Protein AF-T1JAV1-F1 (afdb_monomer_lite)

Foldseek 3Di:
DDDDDDDDDDPPDDPPPDPPDPCPDCPHLCNQLVVDVVSVCSNVPPDDDDDDDDVVPDDDDPVDDDDDDDPPDPPPPVVVVVVPD

Radius of gyration: 25.35 Å; chains: 1; bounding box: 52×40×66 Å

pLDDT: mean 74.87, std 20.49, range [35.41, 97.12]

Organism: Strigamia maritima (NCBI:txid126957)

Sequence (85 aa):
MTFTLTDDDESVETESRLPHRPERGASGPSFWGLINPEWSLCNKGRRQSPINIDPNKLLFDPHLRFMHIDKHRLILLCAWSITLF

Secondary structure (DSSP, 8-state):
--------------S--S----TTSTTSGGGHHHH-GGGTHHHH-SS-S-----GGGPPP-TT-PPPP-------STHHHHHS--

Structure (mmCIF, N/CA/C/O backbone):
data_AF-T1JAV1-F1
#
_entry.id   AF-T1JAV1-F1
#
loop_
_atom_site.group_PDB
_atom_site.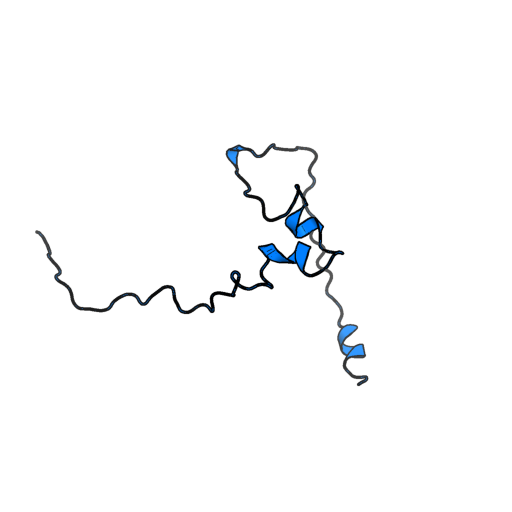id
_atom_site.type_symbol
_atom_site.label_atom_id
_atom_site.label_alt_id
_atom_site.label_comp_id
_atom_site.label_asym_id
_atom_site.label_entity_id
_atom_site.label_seq_id
_atom_site.pdbx_PDB_ins_code
_atom_site.Cartn_x
_atom_site.Cartn_y
_atom_site.Cartn_z
_atom_site.occupancy
_atom_site.B_iso_or_equiv
_atom_site.auth_seq_id
_atom_site.auth_comp_id
_atom_site.auth_asym_id
_atom_site.auth_atom_id
_atom_site.pdbx_PDB_model_num
ATOM 1 N N . MET A 1 1 ? 23.108 -22.833 43.189 1.00 35.41 1 MET A N 1
ATOM 2 C CA . MET A 1 1 ? 22.755 -23.903 42.235 1.00 35.41 1 MET A CA 1
ATOM 3 C C . MET A 1 1 ? 22.793 -23.287 40.860 1.00 35.41 1 MET A C 1
ATOM 5 O O . MET A 1 1 ? 21.898 -22.530 40.517 1.00 35.41 1 MET A O 1
ATOM 9 N N . THR A 1 2 ? 23.876 -23.531 40.138 1.00 36.19 2 THR A N 1
ATOM 10 C CA . THR A 1 2 ? 24.049 -23.080 38.760 1.00 36.19 2 THR A CA 1
ATOM 11 C C . THR A 1 2 ? 24.089 -24.349 37.932 1.00 36.19 2 THR A C 1
ATOM 13 O O . THR A 1 2 ? 24.956 -25.186 38.165 1.00 36.19 2 THR A O 1
ATOM 16 N N . PHE A 1 3 ? 23.118 -24.531 37.045 1.00 44.03 3 PHE A N 1
ATOM 17 C CA . PHE A 1 3 ? 23.147 -25.608 36.064 1.00 44.03 3 PHE A CA 1
ATOM 18 C C . PHE A 1 3 ? 23.737 -25.033 34.781 1.00 44.03 3 PHE A C 1
ATOM 20 O O . PHE A 1 3 ? 23.131 -24.175 34.146 1.00 44.03 3 PHE A O 1
ATOM 27 N N . THR A 1 4 ? 24.944 -25.467 34.437 1.00 44.12 4 THR A N 1
ATOM 28 C CA . THR A 1 4 ? 25.530 -25.265 33.112 1.00 44.12 4 THR A CA 1
ATOM 29 C C . THR A 1 4 ? 25.171 -26.476 32.262 1.00 44.12 4 THR A C 1
ATOM 31 O O . THR A 1 4 ? 25.616 -27.582 32.564 1.00 44.12 4 THR A O 1
ATOM 34 N N . LEU A 1 5 ? 24.364 -26.270 31.225 1.00 55.12 5 LEU A N 1
ATOM 35 C CA . LEU A 1 5 ? 24.196 -27.229 30.138 1.00 55.12 5 LEU A CA 1
ATOM 36 C C . LEU A 1 5 ? 25.102 -26.756 29.003 1.00 55.12 5 LEU A C 1
ATOM 38 O O . LEU A 1 5 ? 24.841 -25.718 28.402 1.00 55.12 5 LEU A O 1
ATOM 42 N N . THR A 1 6 ? 26.211 -27.461 28.802 1.00 45.12 6 THR A N 1
ATOM 43 C CA . THR A 1 6 ? 26.985 -27.399 27.562 1.00 45.12 6 THR A CA 1
ATOM 44 C C . THR A 1 6 ? 26.337 -28.305 26.526 1.00 45.12 6 THR A C 1
ATOM 46 O O . THR A 1 6 ? 25.806 -29.359 26.872 1.00 45.12 6 THR A O 1
ATOM 49 N N . ASP A 1 7 ? 26.401 -27.814 25.297 1.00 52.22 7 ASP A N 1
ATOM 50 C CA . ASP A 1 7 ? 25.846 -28.276 24.034 1.00 52.22 7 ASP A CA 1
ATOM 51 C C . ASP A 1 7 ? 25.873 -29.787 23.771 1.00 52.22 7 ASP A C 1
ATOM 53 O O . ASP A 1 7 ? 26.913 -30.425 23.899 1.00 52.22 7 ASP A O 1
ATOM 57 N N . ASP A 1 8 ? 24.753 -30.285 23.247 1.00 48.66 8 ASP A N 1
ATOM 58 C CA . ASP A 1 8 ? 24.724 -31.274 22.170 1.00 48.66 8 ASP A CA 1
ATOM 59 C C . ASP A 1 8 ? 23.668 -30.795 21.156 1.00 48.66 8 ASP A C 1
ATOM 61 O O . ASP A 1 8 ? 22.463 -30.859 21.394 1.00 48.66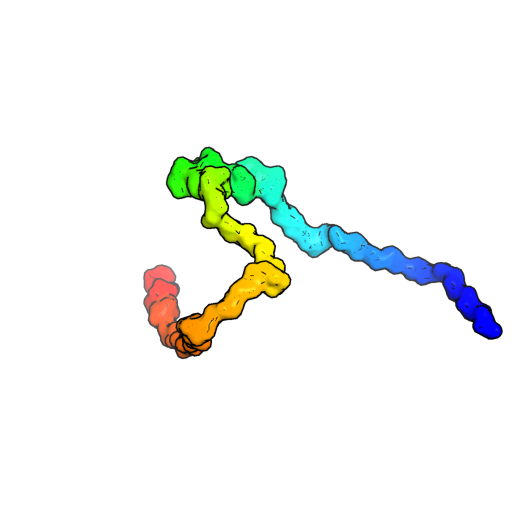 8 ASP A O 1
ATOM 65 N N . ASP A 1 9 ? 24.178 -30.169 20.095 1.00 47.91 9 ASP A N 1
ATOM 66 C CA . ASP A 1 9 ? 23.832 -30.424 18.694 1.00 47.91 9 ASP A CA 1
ATOM 67 C C . ASP A 1 9 ? 22.340 -30.592 18.331 1.00 47.91 9 ASP A C 1
ATOM 69 O O . ASP A 1 9 ? 21.732 -31.638 18.523 1.00 47.91 9 ASP A O 1
ATOM 73 N N . GLU A 1 10 ? 21.748 -29.558 17.731 1.00 45.81 10 GLU A N 1
ATOM 74 C CA . GLU A 1 10 ? 21.532 -29.559 16.278 1.00 45.81 10 GLU A CA 1
ATOM 75 C C . GLU A 1 10 ? 20.968 -28.189 15.879 1.00 45.81 10 GLU A C 1
ATOM 77 O O . GLU A 1 10 ? 19.941 -27.711 16.369 1.00 45.81 10 GLU A O 1
ATOM 82 N N . SER A 1 11 ? 21.711 -27.514 15.011 1.00 40.75 11 SER A N 1
ATOM 83 C CA . SER A 1 11 ? 21.338 -26.276 14.342 1.00 40.75 11 SER A CA 1
ATOM 84 C C . SER A 1 11 ? 19.883 -26.303 13.876 1.00 40.75 11 SER A C 1
ATOM 86 O O . SER A 1 11 ? 19.538 -27.084 12.992 1.00 40.75 11 SER A O 1
ATOM 88 N N . VAL A 1 12 ? 19.041 -25.409 14.412 1.00 48.88 12 VAL A N 1
ATOM 89 C CA . VAL A 1 12 ? 17.723 -25.144 13.824 1.00 48.88 12 VAL A CA 1
ATOM 90 C C . VAL A 1 12 ? 17.958 -24.638 12.408 1.00 48.88 12 VAL A C 1
ATOM 92 O O . VAL A 1 12 ? 18.403 -23.513 12.172 1.00 48.88 12 VAL A O 1
ATOM 95 N N . GLU A 1 13 ? 17.727 -25.562 11.487 1.00 48.16 13 GLU A N 1
ATOM 96 C CA . GLU A 1 13 ? 17.921 -25.442 10.063 1.00 48.16 13 GLU A CA 1
ATOM 97 C C . GLU A 1 13 ? 17.260 -24.173 9.532 1.00 48.16 13 GLU A C 1
ATOM 99 O O . GLU A 1 13 ? 16.048 -23.988 9.588 1.00 48.16 13 GLU A O 1
ATOM 104 N N . THR A 1 14 ? 18.126 -23.313 9.009 1.00 42.12 14 THR A N 1
ATOM 105 C CA . THR A 1 14 ? 17.912 -22.366 7.921 1.00 42.12 14 THR A CA 1
ATOM 106 C C . THR A 1 14 ? 16.458 -22.100 7.507 1.00 42.12 14 THR A C 1
ATOM 108 O O . THR A 1 14 ? 15.783 -22.920 6.884 1.00 42.12 14 THR A O 1
ATOM 111 N N . GLU A 1 15 ? 16.050 -20.850 7.707 1.00 52.78 15 GLU A N 1
ATOM 112 C CA . GLU A 1 15 ? 15.048 -20.127 6.919 1.00 52.78 15 GLU A CA 1
ATOM 113 C C . GLU A 1 15 ? 15.435 -20.159 5.418 1.00 52.78 15 GLU A C 1
ATOM 115 O O . GLU A 1 15 ? 15.916 -19.179 4.854 1.00 52.78 15 GLU A O 1
ATOM 120 N N . SER A 1 16 ? 15.352 -21.322 4.768 1.00 51.12 16 SER A N 1
ATOM 121 C CA . SER A 1 16 ? 15.799 -21.515 3.380 1.00 51.12 16 SER A CA 1
ATOM 122 C C . SER A 1 16 ? 14.907 -22.446 2.552 1.00 51.12 16 SER A C 1
ATOM 124 O O . SER A 1 16 ? 15.186 -22.684 1.377 1.00 51.12 16 SER A O 1
ATOM 126 N N . ARG A 1 17 ? 13.792 -22.944 3.110 1.00 64.81 17 ARG A N 1
ATOM 127 C CA . ARG A 1 17 ? 12.894 -23.901 2.430 1.00 64.81 17 ARG A CA 1
ATOM 128 C C . ARG A 1 17 ? 11.476 -23.408 2.142 1.00 64.81 17 ARG A C 1
ATOM 130 O O . ARG A 1 17 ? 10.556 -24.208 1.999 1.00 64.81 17 ARG A O 1
ATOM 137 N N . LEU A 1 18 ? 11.309 -22.107 1.926 1.00 64.62 18 LEU A N 1
ATOM 138 C CA . LEU A 1 18 ? 10.273 -21.631 1.006 1.00 64.62 18 LEU A CA 1
ATOM 139 C C . LEU A 1 18 ? 10.960 -21.249 -0.306 1.00 64.62 18 LEU A C 1
ATOM 141 O O . LEU A 1 18 ? 12.035 -20.650 -0.257 1.00 64.62 18 LEU A O 1
ATOM 145 N N . PRO A 1 19 ? 10.394 -21.574 -1.484 1.00 56.31 19 PRO A N 1
ATOM 146 C CA . PRO A 1 19 ? 10.945 -21.074 -2.729 1.00 56.31 19 PRO A CA 1
ATOM 147 C C . PRO A 1 19 ? 10.841 -19.552 -2.665 1.00 56.31 19 PRO A C 1
ATOM 149 O O . PRO A 1 19 ? 9.751 -18.993 -2.794 1.00 56.31 19 PRO A O 1
ATOM 152 N N . HIS A 1 20 ? 11.963 -18.874 -2.416 1.00 56.44 20 HIS A N 1
ATOM 153 C CA . HIS A 1 20 ? 12.053 -17.433 -2.573 1.00 56.44 20 HIS A CA 1
ATOM 154 C C . HIS A 1 20 ? 11.666 -17.140 -4.021 1.00 56.44 20 HIS A C 1
ATOM 156 O O . HIS A 1 20 ? 12.451 -17.372 -4.944 1.00 56.44 20 HIS A O 1
ATOM 162 N N . ARG A 1 21 ? 10.417 -16.697 -4.231 1.00 56.34 21 ARG A N 1
ATOM 163 C CA . ARG A 1 21 ? 9.956 -16.199 -5.528 1.00 56.34 21 ARG A CA 1
ATOM 164 C C . ARG A 1 21 ? 11.023 -15.238 -6.047 1.00 56.34 21 ARG A C 1
ATOM 166 O O . ARG A 1 21 ? 11.527 -14.430 -5.263 1.00 56.34 21 ARG A O 1
ATOM 173 N N . PRO A 1 22 ? 11.366 -15.275 -7.342 1.00 51.50 22 PRO A N 1
ATOM 174 C CA . PRO A 1 22 ? 12.337 -14.356 -7.886 1.00 51.50 22 PRO A CA 1
ATOM 175 C C . PRO A 1 22 ? 11.651 -12.993 -8.021 1.00 51.50 22 PRO A C 1
ATOM 177 O O . PRO A 1 22 ? 11.273 -12.574 -9.108 1.00 51.50 22 PRO A O 1
ATOM 180 N N . GLU A 1 23 ? 11.526 -12.256 -6.918 1.00 57.69 23 GLU A N 1
ATOM 181 C CA . GLU A 1 23 ? 11.290 -10.807 -6.962 1.00 57.69 23 GLU A CA 1
ATOM 182 C C . GLU A 1 23 ? 12.464 -10.079 -7.650 1.00 57.69 23 GLU A C 1
ATOM 184 O O . GLU A 1 23 ? 12.380 -8.896 -7.960 1.00 57.69 23 GLU A O 1
ATOM 189 N N . ARG A 1 24 ? 13.554 -10.805 -7.939 1.00 58.97 24 ARG A N 1
ATOM 190 C CA . ARG A 1 24 ? 14.807 -10.334 -8.536 1.00 58.97 24 ARG A CA 1
ATOM 191 C C . ARG A 1 24 ? 14.991 -10.721 -10.011 1.00 58.97 24 ARG A C 1
ATOM 193 O O . ARG A 1 24 ? 16.117 -10.924 -10.452 1.00 58.97 24 ARG A O 1
ATOM 200 N N . GLY A 1 25 ? 13.908 -10.864 -10.771 1.00 68.19 25 GLY A N 1
ATOM 201 C CA . GLY A 1 25 ? 13.959 -11.060 -12.227 1.00 68.19 25 GLY A CA 1
ATOM 202 C C . GLY A 1 25 ? 13.532 -9.810 -12.998 1.00 68.19 25 GLY A C 1
ATOM 203 O O . GLY A 1 25 ? 12.843 -8.953 -12.451 1.00 68.19 25 GLY A O 1
ATOM 204 N N . ALA A 1 26 ? 13.849 -9.742 -14.296 1.00 71.81 26 ALA A N 1
ATOM 205 C CA . ALA A 1 26 ? 13.334 -8.700 -15.200 1.00 71.81 26 ALA A CA 1
ATOM 206 C C . ALA A 1 26 ? 11.791 -8.671 -15.286 1.00 71.81 26 ALA A C 1
ATOM 208 O O . ALA A 1 26 ? 11.220 -7.698 -15.760 1.00 71.81 26 ALA A O 1
ATOM 209 N N . SER A 1 27 ? 11.124 -9.721 -14.795 1.00 83.12 27 SER A N 1
ATOM 210 C CA . SER A 1 27 ? 9.664 -9.829 -14.676 1.00 83.12 27 SER A CA 1
ATOM 211 C C . SER A 1 27 ? 9.126 -9.506 -13.273 1.00 83.12 27 SER A C 1
ATOM 213 O O . SER A 1 27 ? 7.941 -9.709 -13.001 1.00 83.12 27 SER A O 1
ATOM 215 N N . GLY A 1 28 ? 9.988 -9.056 -12.356 1.00 85.56 28 GLY A N 1
ATOM 216 C CA . GLY A 1 28 ? 9.614 -8.725 -10.982 1.00 85.56 28 GLY A CA 1
ATOM 217 C C . GLY A 1 28 ? 8.728 -7.473 -10.890 1.00 85.56 28 GLY A C 1
ATOM 218 O O . GLY A 1 28 ? 8.683 -6.687 -11.840 1.00 85.56 28 GLY A O 1
ATOM 219 N N . PRO A 1 29 ? 8.055 -7.245 -9.745 1.00 88.88 29 PRO A N 1
ATOM 220 C CA . PRO A 1 29 ? 7.128 -6.123 -9.554 1.00 88.88 29 PRO A CA 1
ATOM 221 C C . PRO A 1 29 ? 7.702 -4.753 -9.920 1.00 88.88 29 PRO A C 1
ATOM 223 O O . PRO A 1 29 ? 7.012 -3.926 -10.515 1.00 88.88 29 PRO A O 1
ATOM 226 N N . SER A 1 30 ? 8.995 -4.548 -9.660 1.00 88.31 30 SER A N 1
ATOM 227 C CA . SER A 1 30 ? 9.725 -3.324 -10.006 1.00 88.31 30 SER A CA 1
ATOM 228 C C . SER A 1 30 ? 9.727 -3.001 -11.507 1.00 88.31 30 SER A C 1
ATOM 230 O O . SER A 1 30 ? 9.911 -1.845 -11.882 1.00 88.31 30 SER A O 1
ATOM 232 N N . PHE A 1 31 ? 9.515 -3.999 -12.373 1.00 91.94 31 PHE A N 1
ATOM 233 C CA . PHE A 1 31 ? 9.574 -3.866 -13.830 1.00 91.94 31 PHE A CA 1
ATOM 234 C C . PHE A 1 31 ? 8.206 -3.913 -14.517 1.00 91.94 31 PHE A C 1
ATOM 236 O O . PHE A 1 31 ? 8.137 -3.657 -15.717 1.00 91.94 31 PHE A O 1
ATOM 243 N N . TRP A 1 32 ? 7.103 -4.182 -13.810 1.00 93.19 32 TRP A N 1
ATOM 244 C CA . TRP A 1 32 ? 5.785 -4.352 -14.444 1.00 93.19 32 TRP A CA 1
ATOM 245 C C . TRP A 1 32 ? 5.368 -3.169 -15.326 1.00 93.19 32 TRP A C 1
ATOM 247 O O . TRP A 1 32 ? 4.901 -3.378 -16.442 1.00 93.19 32 TRP A O 1
ATOM 257 N N . GLY A 1 33 ? 5.640 -1.934 -14.892 1.00 93.75 33 GLY A N 1
ATOM 258 C CA . GLY A 1 33 ? 5.345 -0.731 -15.682 1.00 93.75 33 GLY A CA 1
ATOM 259 C C . GLY A 1 33 ? 6.288 -0.461 -16.860 1.00 93.75 33 GLY A C 1
ATOM 260 O O . GLY A 1 33 ? 6.104 0.528 -17.566 1.00 93.75 33 GLY A O 1
ATOM 261 N N . LEU A 1 34 ? 7.311 -1.298 -17.053 1.00 91.56 34 LEU A N 1
ATOM 262 C CA . LEU A 1 34 ? 8.239 -1.263 -18.190 1.00 91.56 34 LEU A CA 1
ATOM 263 C C . LEU A 1 34 ? 7.982 -2.405 -19.183 1.00 91.56 34 LEU A C 1
ATOM 265 O O . LEU A 1 34 ? 8.309 -2.264 -20.356 1.00 91.56 34 LEU A O 1
ATOM 269 N N . ILE A 1 35 ? 7.396 -3.518 -18.728 1.00 92.69 35 ILE A N 1
ATOM 270 C CA . ILE A 1 35 ? 7.128 -4.708 -19.555 1.00 92.69 35 ILE A CA 1
ATOM 271 C C . ILE A 1 35 ? 5.920 -4.492 -20.474 1.00 92.69 35 ILE A C 1
ATOM 273 O O . ILE A 1 35 ? 5.915 -4.973 -21.604 1.00 92.69 35 ILE A O 1
ATOM 277 N N . ASN A 1 36 ? 4.900 -3.773 -20.000 1.00 89.75 36 ASN A N 1
ATOM 278 C CA . ASN A 1 36 ? 3.698 -3.470 -20.769 1.00 89.75 36 ASN A CA 1
ATOM 279 C C . ASN A 1 36 ? 3.326 -1.986 -20.596 1.00 89.75 36 ASN A C 1
ATOM 281 O O . ASN A 1 36 ? 3.170 -1.541 -19.454 1.00 89.75 36 ASN A O 1
ATOM 285 N N . PRO A 1 37 ? 3.156 -1.211 -21.686 1.00 91.25 37 PRO A N 1
ATOM 286 C CA . PRO A 1 37 ? 2.778 0.202 -21.601 1.00 91.25 37 PRO A CA 1
ATOM 287 C C . PRO A 1 37 ? 1.459 0.440 -20.844 1.00 91.25 37 PRO A C 1
ATOM 289 O O . PRO A 1 37 ? 1.349 1.430 -20.112 1.00 91.25 37 PRO A O 1
ATOM 292 N N . GLU A 1 38 ? 0.507 -0.494 -20.921 1.00 96.19 38 GLU A N 1
ATOM 293 C CA . GLU A 1 38 ? -0.776 -0.419 -20.205 1.00 96.19 38 GLU A CA 1
ATOM 294 C C . GLU A 1 38 ? -0.615 -0.541 -18.680 1.00 96.19 38 GLU A C 1
ATOM 296 O O . GLU A 1 38 ? -1.500 -0.160 -17.917 1.00 96.19 38 GLU A O 1
ATOM 301 N N . TRP A 1 39 ? 0.529 -1.038 -18.200 1.00 95.62 39 TRP A N 1
ATOM 302 C CA . TRP A 1 39 ? 0.829 -1.196 -16.771 1.00 95.62 39 TRP A CA 1
ATOM 303 C C . TRP A 1 39 ? 1.724 -0.079 -16.228 1.00 95.62 39 TRP A C 1
ATOM 305 O O . TRP A 1 39 ? 2.253 -0.180 -15.121 1.00 95.62 39 TRP A O 1
ATOM 315 N N . SER A 1 40 ? 1.901 1.014 -16.975 1.00 95.69 40 SER A N 1
ATOM 316 C CA . SER A 1 40 ? 2.803 2.119 -16.613 1.00 95.69 40 SER A CA 1
ATOM 317 C C . SER A 1 40 ? 2.542 2.742 -15.231 1.00 95.69 40 SER A C 1
ATOM 319 O O . SER A 1 40 ? 3.443 3.327 -14.632 1.00 95.69 40 SER A O 1
ATOM 321 N N . LEU A 1 41 ? 1.342 2.594 -14.665 1.00 96.50 41 LEU A N 1
ATOM 322 C CA . LEU A 1 41 ? 1.052 3.053 -13.304 1.00 96.50 41 LEU A CA 1
ATOM 323 C C . LEU A 1 41 ? 1.789 2.256 -12.220 1.00 96.50 41 LEU A C 1
ATOM 325 O O . LEU A 1 41 ? 2.023 2.810 -11.148 1.00 96.50 41 LEU A O 1
ATOM 329 N N . CYS A 1 42 ? 2.227 1.024 -12.491 1.00 95.12 42 CYS A N 1
ATOM 330 C CA . CYS A 1 42 ? 2.963 0.219 -11.516 1.00 95.12 42 CYS A CA 1
ATOM 331 C C . CYS A 1 42 ? 4.319 0.836 -11.131 1.00 95.12 42 CYS A C 1
ATOM 333 O O . CYS A 1 42 ? 4.789 0.596 -10.025 1.00 95.12 42 CYS A O 1
ATOM 335 N N . ASN A 1 43 ? 4.941 1.643 -12.005 1.00 91.81 43 ASN A N 1
ATOM 336 C CA . ASN A 1 43 ? 6.198 2.344 -11.694 1.00 91.81 43 ASN A CA 1
ATOM 337 C C . ASN A 1 43 ? 6.063 3.876 -11.610 1.00 91.81 43 ASN A C 1
ATOM 339 O O . ASN A 1 43 ? 6.864 4.513 -10.930 1.00 91.81 43 ASN A O 1
ATOM 343 N N . LYS A 1 44 ? 5.061 4.484 -12.263 1.00 95.12 44 LYS A N 1
ATOM 344 C CA . LYS A 1 44 ? 4.828 5.945 -12.231 1.00 95.12 44 LYS A CA 1
ATOM 345 C C . LYS A 1 44 ? 3.768 6.375 -11.215 1.00 95.12 44 LYS A C 1
ATOM 347 O O . LYS A 1 44 ? 3.677 7.557 -10.880 1.00 95.12 44 LYS A O 1
ATOM 352 N N . GLY A 1 45 ? 2.930 5.452 -10.747 1.00 95.81 45 GLY A N 1
ATOM 353 C CA . GLY A 1 45 ? 1.828 5.741 -9.838 1.00 95.81 45 GLY A CA 1
ATOM 354 C C . GLY A 1 45 ? 2.320 6.173 -8.457 1.00 95.81 45 GLY A C 1
ATOM 355 O O . GLY A 1 45 ? 3.100 5.483 -7.814 1.00 95.81 45 GLY A O 1
ATOM 356 N N . ARG A 1 46 ? 1.811 7.302 -7.951 1.00 96.94 46 ARG A N 1
ATOM 357 C CA . ARG A 1 46 ? 2.139 7.816 -6.602 1.00 96.94 46 ARG A CA 1
ATOM 358 C C . ARG A 1 46 ? 1.239 7.269 -5.490 1.00 96.94 46 ARG A C 1
ATOM 360 O O . ARG A 1 46 ? 1.433 7.586 -4.323 1.00 96.94 46 ARG A O 1
ATOM 367 N N . ARG A 1 47 ? 0.206 6.515 -5.866 1.00 96.75 47 ARG A N 1
ATOM 368 C CA . ARG A 1 47 ? -0.818 5.948 -4.980 1.00 96.75 47 ARG A CA 1
ATOM 369 C C . ARG A 1 47 ? -0.959 4.466 -5.308 1.00 96.75 47 ARG A C 1
ATOM 371 O O . ARG A 1 47 ? -1.895 4.070 -5.994 1.00 96.75 47 ARG A O 1
ATOM 378 N N . GLN A 1 48 ? 0.048 3.686 -4.935 1.00 96.12 48 GLN A N 1
ATOM 379 C CA . GLN A 1 48 ? 0.111 2.245 -5.176 1.00 96.12 48 GLN A CA 1
ATOM 380 C C . GLN A 1 48 ? 0.037 1.496 -3.845 1.00 96.12 48 GLN A C 1
ATOM 382 O O . GLN A 1 48 ? 0.469 2.010 -2.815 1.00 96.12 48 GLN A O 1
ATOM 387 N N . SER A 1 49 ? -0.532 0.296 -3.875 1.00 96.12 49 SER A N 1
ATOM 388 C CA . SER A 1 49 ? -0.497 -0.665 -2.772 1.00 96.12 49 SER A CA 1
ATOM 389 C C . SER A 1 49 ? 0.659 -1.660 -2.964 1.00 96.12 49 SER A C 1
ATOM 391 O O . SER A 1 49 ? 1.022 -1.919 -4.112 1.00 96.12 49 SER A O 1
ATOM 393 N N . PRO A 1 50 ? 1.179 -2.291 -1.894 1.00 94.25 50 PRO A N 1
ATOM 394 C CA . PRO A 1 50 ? 0.795 -2.108 -0.494 1.00 94.25 50 PRO A CA 1
ATOM 395 C C . PRO A 1 50 ? 1.315 -0.786 0.087 1.00 94.25 50 PRO A C 1
ATOM 397 O O . PRO A 1 50 ? 2.334 -0.258 -0.349 1.00 94.25 50 PRO A O 1
ATOM 400 N N . ILE A 1 51 ? 0.611 -0.268 1.094 1.00 95.19 51 ILE A N 1
ATOM 401 C CA . ILE A 1 51 ? 1.104 0.822 1.943 1.00 95.19 51 ILE A CA 1
ATOM 402 C C . ILE A 1 51 ? 1.332 0.296 3.356 1.00 95.19 51 ILE A C 1
ATOM 404 O O . ILE A 1 51 ? 0.663 -0.641 3.790 1.00 95.19 51 ILE A O 1
ATOM 408 N N . ASN A 1 52 ? 2.243 0.928 4.090 1.00 95.81 52 ASN A N 1
ATOM 409 C CA . ASN A 1 52 ? 2.357 0.689 5.521 1.00 95.81 52 ASN A CA 1
ATOM 410 C C . ASN A 1 52 ? 1.200 1.383 6.258 1.00 95.81 52 ASN A C 1
ATO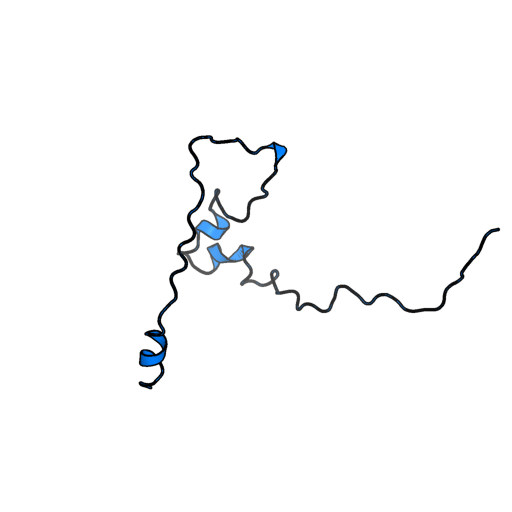M 412 O O . ASN A 1 52 ? 1.018 2.594 6.112 1.00 95.81 52 ASN A O 1
ATOM 416 N N . ILE A 1 53 ? 0.441 0.630 7.054 1.00 96.31 53 ILE A N 1
ATOM 417 C CA . ILE A 1 53 ? -0.662 1.153 7.867 1.00 96.31 53 ILE A CA 1
ATOM 418 C C . ILE A 1 53 ? -0.143 1.342 9.294 1.00 96.31 53 ILE A C 1
ATOM 420 O O . ILE A 1 53 ? -0.105 0.398 10.075 1.00 96.31 53 ILE A O 1
ATOM 424 N N . ASP A 1 54 ? 0.281 2.562 9.621 1.00 97.12 54 ASP A N 1
ATOM 425 C CA . ASP A 1 54 ? 0.748 2.936 10.962 1.00 97.12 54 ASP A CA 1
ATOM 426 C C . ASP A 1 54 ? -0.454 3.295 11.855 1.00 97.12 54 ASP A C 1
ATOM 428 O O . ASP A 1 54 ? -1.098 4.319 11.594 1.00 97.12 54 ASP A O 1
ATOM 432 N N . PRO A 1 55 ? -0.768 2.508 12.906 1.00 96.75 55 PRO A N 1
ATOM 433 C CA . PRO A 1 55 ? -1.942 2.740 13.746 1.00 96.75 55 PRO A CA 1
ATOM 434 C C . PRO A 1 55 ? -1.967 4.123 14.405 1.00 96.75 55 PRO A C 1
ATOM 436 O O . PRO A 1 55 ? -3.044 4.669 14.629 1.00 96.75 55 PRO A O 1
ATOM 439 N N . ASN A 1 56 ? -0.799 4.726 14.656 1.00 97.06 56 ASN A N 1
ATOM 440 C CA . ASN A 1 56 ? -0.695 6.045 15.290 1.00 97.06 56 ASN A CA 1
ATOM 441 C C . ASN A 1 56 ? -1.066 7.200 14.348 1.00 97.06 56 ASN A C 1
ATOM 443 O O . ASN A 1 56 ? -1.245 8.330 14.796 1.00 97.06 56 ASN A O 1
ATOM 447 N N . LYS A 1 57 ? -1.140 6.936 13.038 1.00 96.38 57 LYS A 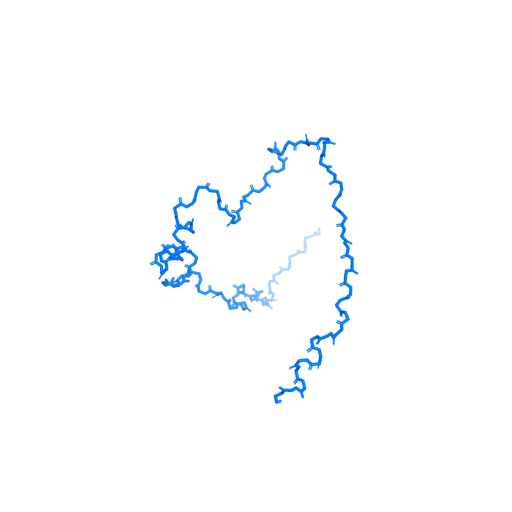N 1
ATOM 448 C CA . LYS A 1 57 ? -1.474 7.925 11.999 1.00 96.38 57 LYS A CA 1
ATOM 449 C C . LYS A 1 57 ? -2.888 7.749 11.448 1.00 96.38 57 LYS A C 1
ATOM 451 O O . LYS A 1 57 ? -3.282 8.486 10.545 1.00 96.38 57 LYS A O 1
ATOM 456 N N . LEU A 1 58 ? -3.638 6.767 11.946 1.00 95.38 58 LEU A N 1
ATOM 457 C CA . LEU A 1 58 ? -5.008 6.522 11.519 1.00 95.38 58 LEU A CA 1
ATOM 458 C C . LEU A 1 58 ? -5.947 7.588 12.083 1.00 95.38 58 LEU A C 1
ATOM 460 O O . LEU A 1 58 ? -5.886 7.938 13.258 1.00 95.38 58 LEU A O 1
ATOM 464 N N . LEU A 1 59 ? -6.848 8.072 11.233 1.00 96.31 59 LEU A N 1
ATOM 465 C CA . LEU A 1 59 ? -7.960 8.919 11.644 1.00 96.31 59 LEU A CA 1
ATOM 466 C C . LEU A 1 59 ? -9.203 8.044 11.807 1.00 96.31 59 LEU A C 1
ATOM 468 O O . LEU A 1 59 ? -9.506 7.227 10.937 1.00 96.31 59 LEU A O 1
ATOM 472 N N . PHE A 1 60 ? -9.922 8.221 12.914 1.00 94.94 60 PHE A N 1
ATOM 473 C CA . PHE A 1 60 ? -11.236 7.614 13.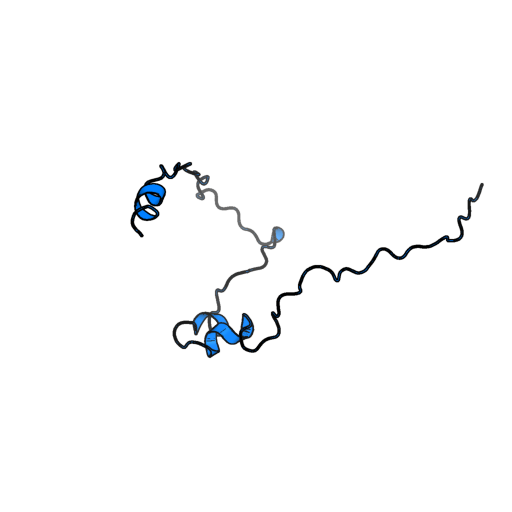094 1.00 94.94 60 PHE A CA 1
ATOM 474 C C . PHE A 1 60 ? -12.282 8.412 12.310 1.00 94.94 60 PHE A C 1
ATOM 476 O O . PHE A 1 60 ? -12.385 9.627 12.477 1.00 94.94 60 PHE A O 1
ATOM 483 N N . ASP A 1 61 ? -13.070 7.723 11.485 1.00 95.75 61 ASP A N 1
ATOM 484 C CA . ASP A 1 61 ? -14.202 8.308 10.767 1.00 95.75 61 ASP A CA 1
ATOM 485 C C . ASP A 1 61 ? -15.522 7.701 11.282 1.00 95.75 61 ASP A C 1
ATOM 487 O O . ASP A 1 61 ? -15.780 6.519 11.042 1.00 95.75 61 ASP A O 1
ATOM 491 N N . PRO A 1 62 ? -16.378 8.478 11.975 1.00 95.00 62 PRO A N 1
ATOM 492 C CA . PRO A 1 62 ? -17.653 7.986 12.497 1.00 95.00 62 PRO A CA 1
ATOM 493 C C . PRO A 1 62 ? -18.700 7.684 11.412 1.00 95.00 62 PRO A C 1
ATOM 495 O O . PRO A 1 62 ? -19.702 7.035 11.711 1.00 95.00 62 PRO A O 1
ATOM 498 N N . HIS A 1 63 ? -18.510 8.137 10.169 1.00 96.25 63 HIS A N 1
ATOM 499 C CA . HIS A 1 63 ? -19.451 7.883 9.069 1.00 96.25 63 HIS A CA 1
ATOM 500 C C . HIS A 1 63 ? -19.165 6.570 8.329 1.00 96.25 63 HIS A C 1
ATOM 502 O O . HIS A 1 63 ? -19.951 6.146 7.474 1.00 96.25 63 HIS A O 1
ATOM 508 N N . LEU A 1 64 ? -18.048 5.912 8.645 1.00 93.75 64 LEU A N 1
ATOM 509 C CA . LEU A 1 64 ? -17.658 4.646 8.044 1.00 93.75 64 LEU A CA 1
ATOM 510 C C . LEU A 1 64 ? -18.575 3.528 8.569 1.00 93.75 64 LEU A C 1
ATOM 512 O O . LEU A 1 64 ? -18.570 3.178 9.747 1.00 93.75 64 LEU A O 1
ATOM 516 N N . ARG A 1 65 ? -19.411 2.979 7.681 1.00 94.19 65 ARG A N 1
ATOM 517 C CA . ARG A 1 65 ? -20.354 1.901 8.018 1.00 94.19 65 ARG A CA 1
ATOM 518 C C . ARG A 1 65 ? -19.621 0.575 8.190 1.00 94.19 65 ARG A C 1
ATOM 520 O O . ARG A 1 65 ? -18.656 0.297 7.479 1.00 94.19 65 ARG A O 1
ATOM 527 N N . PHE A 1 66 ? -20.141 -0.281 9.069 1.00 91.94 66 PHE A N 1
ATOM 528 C CA . PHE A 1 66 ? -19.698 -1.670 9.149 1.00 91.94 66 PHE A CA 1
ATOM 529 C C . PHE A 1 66 ? -19.830 -2.355 7.786 1.00 91.94 66 PHE A C 1
ATOM 531 O O . PHE A 1 66 ? -20.842 -2.214 7.095 1.00 91.94 66 PHE A O 1
ATOM 538 N N . MET A 1 67 ? -18.796 -3.104 7.406 1.00 88.75 67 MET A N 1
ATOM 539 C CA . MET A 1 67 ? -18.806 -3.885 6.176 1.00 88.75 67 MET A CA 1
ATOM 540 C C . MET A 1 67 ? -19.751 -5.080 6.342 1.00 88.75 67 MET A C 1
ATOM 542 O O . MET A 1 67 ? -19.524 -5.941 7.190 1.00 88.75 67 MET A O 1
ATOM 546 N N . HIS A 1 68 ? -20.802 -5.136 5.523 1.00 89.56 68 HIS A N 1
ATOM 547 C CA . HIS A 1 68 ? -21.648 -6.319 5.402 1.00 89.56 68 HIS A CA 1
ATOM 548 C C . HIS A 1 68 ? -20.993 -7.301 4.430 1.00 89.56 68 HIS A C 1
ATOM 550 O O . HIS A 1 68 ? -20.659 -6.927 3.307 1.00 89.56 68 HIS A O 1
ATOM 556 N N . ILE A 1 69 ? -20.783 -8.542 4.864 1.00 87.00 69 ILE A N 1
ATOM 557 C CA . ILE A 1 69 ? -20.222 -9.596 4.016 1.00 87.00 69 ILE A CA 1
ATOM 558 C C . ILE A 1 69 ? -21.356 -10.541 3.642 1.00 87.00 69 ILE A C 1
ATOM 560 O O . ILE A 1 69 ? -21.738 -11.420 4.418 1.00 87.00 69 ILE A O 1
ATOM 564 N N . ASP A 1 70 ? -21.880 -10.364 2.434 1.00 84.19 70 ASP A N 1
ATOM 565 C CA . ASP A 1 70 ? -22.882 -11.258 1.874 1.00 84.19 70 ASP A CA 1
ATOM 566 C C . ASP A 1 70 ? -22.248 -12.597 1.488 1.00 84.19 70 ASP A C 1
ATOM 568 O O . ASP A 1 70 ? -21.374 -12.691 0.623 1.00 84.19 70 ASP A O 1
ATOM 572 N N . LYS A 1 71 ? -22.706 -13.674 2.131 1.00 77.00 71 LYS A N 1
ATOM 573 C CA . LYS A 1 71 ? -22.316 -15.044 1.784 1.00 77.00 71 LYS A CA 1
ATOM 574 C C . LYS A 1 71 ? -23.095 -15.498 0.553 1.00 77.00 71 LYS A C 1
ATOM 576 O O . LYS A 1 71 ? -24.021 -16.302 0.658 1.00 77.00 71 LYS A O 1
ATOM 581 N N . HIS A 1 72 ? -22.719 -15.018 -0.627 1.00 73.38 72 HIS A N 1
ATOM 582 C CA . HIS A 1 72 ? -23.203 -15.626 -1.861 1.00 73.38 72 HIS A CA 1
ATOM 583 C C . HIS A 1 72 ? -22.592 -17.025 -2.007 1.00 73.38 72 HIS A C 1
ATOM 585 O O . HIS A 1 72 ? -21.431 -17.188 -2.380 1.00 73.38 72 HIS A O 1
ATOM 591 N N . ARG A 1 73 ? -23.383 -18.063 -1.708 1.00 66.31 73 ARG A N 1
ATOM 592 C CA . ARG A 1 73 ? -23.089 -19.417 -2.183 1.00 66.31 73 ARG A CA 1
ATOM 593 C C . ARG A 1 73 ? -23.199 -19.384 -3.702 1.00 66.31 73 ARG A C 1
ATOM 595 O O . ARG A 1 73 ? -24.299 -19.257 -4.232 1.00 66.31 73 ARG A O 1
ATOM 602 N N . LEU A 1 74 ? -22.068 -19.516 -4.388 1.00 65.50 74 LEU A N 1
ATOM 603 C CA . LEU A 1 74 ? -22.059 -19.874 -5.799 1.00 65.50 74 LEU A CA 1
ATOM 604 C C . LEU A 1 74 ? -22.720 -21.254 -5.911 1.00 65.50 74 LEU A C 1
ATOM 606 O O . LEU A 1 74 ? -22.089 -22.281 -5.667 1.00 65.50 74 LEU A O 1
ATOM 610 N N . ILE A 1 75 ? -24.021 -21.281 -6.206 1.00 66.62 75 ILE A N 1
ATOM 611 C CA . ILE A 1 75 ? -24.657 -22.487 -6.727 1.00 66.62 75 ILE A CA 1
ATOM 612 C C . ILE A 1 75 ? -23.922 -22.781 -8.029 1.00 66.62 75 ILE A C 1
ATOM 614 O O . ILE A 1 75 ? -23.736 -21.888 -8.852 1.00 66.62 75 ILE A O 1
ATOM 618 N N . LEU A 1 76 ? -23.436 -24.013 -8.136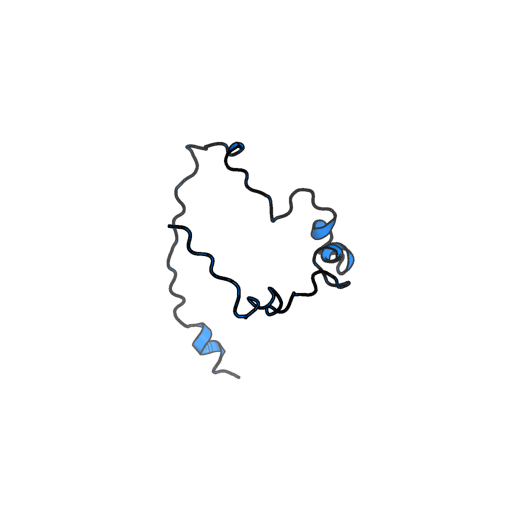 1.00 61.41 76 LEU A N 1
ATOM 619 C CA . LEU A 1 76 ? -22.522 -24.551 -9.137 1.00 61.41 76 LEU A CA 1
ATOM 620 C C . LEU A 1 76 ? -23.064 -24.472 -10.578 1.00 61.41 76 LEU A C 1
ATOM 622 O O . LEU A 1 76 ? -23.148 -25.487 -11.258 1.00 61.41 76 LEU A O 1
ATOM 626 N N . LEU A 1 77 ? -23.381 -23.288 -11.099 1.00 59.38 77 LEU A N 1
ATOM 627 C CA . LEU A 1 77 ? -23.562 -23.091 -12.537 1.00 59.38 77 LEU A CA 1
ATOM 628 C C . LEU A 1 77 ? -22.227 -23.289 -13.276 1.00 59.38 77 LEU A C 1
ATOM 630 O O . LEU A 1 77 ? -22.230 -23.724 -14.421 1.00 59.38 77 LEU A O 1
ATOM 634 N N . CYS A 1 78 ? -21.085 -23.129 -12.592 1.00 56.38 78 CYS A N 1
ATOM 635 C CA . CYS A 1 78 ? -19.775 -23.507 -13.132 1.00 56.38 78 CYS A CA 1
ATOM 636 C C . CYS A 1 78 ? -19.626 -25.021 -13.374 1.00 56.38 78 CYS A C 1
ATOM 638 O O . CYS A 1 78 ? -18.833 -25.409 -14.226 1.00 56.38 78 CYS A O 1
ATOM 640 N N . ALA A 1 79 ? -20.382 -25.887 -12.678 1.00 55.00 79 ALA A N 1
ATOM 641 C CA . ALA A 1 79 ? -20.324 -27.330 -12.933 1.00 55.00 79 ALA A CA 1
ATOM 642 C C . ALA A 1 79 ? -20.976 -27.716 -14.272 1.00 55.00 79 ALA A C 1
ATOM 644 O O . ALA A 1 79 ? -20.583 -28.716 -14.858 1.00 55.00 79 ALA A O 1
ATOM 645 N N . TRP A 1 80 ? -21.903 -26.903 -14.794 1.00 50.75 80 TRP A N 1
ATOM 646 C CA . TRP A 1 80 ? -22.564 -27.152 -16.081 1.00 50.75 80 TRP A CA 1
ATOM 647 C C . TRP A 1 80 ? -21.750 -26.651 -17.284 1.00 50.75 80 TRP A C 1
ATOM 649 O O . TRP A 1 80 ? -21.988 -27.096 -18.402 1.00 50.75 80 TRP A O 1
ATOM 659 N N . SER A 1 81 ? -20.764 -25.769 -17.076 1.00 54.91 81 SER A N 1
ATOM 660 C CA . SER A 1 81 ? -19.828 -25.353 -18.135 1.00 54.91 81 SER A CA 1
ATOM 661 C C . SER A 1 81 ? -18.631 -26.295 -18.307 1.00 54.91 81 SER A C 1
ATOM 663 O O . SER A 1 81 ? -18.008 -26.270 -19.360 1.00 54.91 81 SER A O 1
ATOM 665 N N . ILE A 1 82 ? -18.298 -27.125 -17.309 1.00 59.94 82 ILE A N 1
ATOM 666 C CA . ILE A 1 82 ? -17.121 -28.018 -17.359 1.00 59.94 82 ILE A CA 1
ATOM 667 C C . ILE A 1 82 ? -17.464 -29.397 -17.953 1.00 59.94 82 ILE A C 1
ATOM 669 O O . ILE A 1 82 ? -16.568 -30.119 -18.368 1.00 59.94 82 ILE A O 1
ATOM 673 N N . THR A 1 83 ? -18.745 -29.767 -18.062 1.00 58.56 83 THR A N 1
ATOM 674 C CA . THR A 1 83 ? -19.170 -31.038 -18.696 1.00 58.56 83 THR A CA 1
ATOM 675 C C . THR A 1 83 ? -19.506 -30.912 -20.190 1.00 58.56 83 THR A C 1
ATOM 677 O O . THR A 1 83 ? -20.009 -31.862 -20.784 1.00 58.56 83 THR A O 1
ATOM 680 N N . LEU A 1 84 ? -19.243 -29.752 -20.802 1.00 56.84 84 LEU A N 1
ATOM 681 C CA . LEU A 1 84 ? -19.368 -29.516 -22.246 1.00 56.84 84 LEU A CA 1
ATOM 682 C C . LEU A 1 84 ? -18.013 -29.121 -22.857 1.00 56.84 84 LEU A C 1
ATOM 684 O O . LEU A 1 84 ? -17.916 -28.109 -23.541 1.00 56.84 84 LEU A O 1
ATOM 688 N N . PHE A 1 85 ? -16.980 -29.917 -22.583 1.00 47.41 85 PHE A N 1
ATOM 689 C CA . PHE A 1 85 ? -15.809 -30.120 -23.441 1.00 47.41 85 PHE A CA 1
ATOM 690 C C . PHE A 1 85 ? -15.287 -31.542 -23.243 1.00 47.41 85 PHE A C 1
ATOM 692 O O . PHE A 1 85 ? -15.293 -32.008 -22.080 1.00 47.41 85 PHE A O 1
#

InterPro domains:
  IPR001148 Alpha carbonic anhydrase domain [PS51144] (16-85)
  IPR036398 Alpha carbonic anhydrase domain superfamily [G3DSA:3.10.200.10] (22-83)
  IPR036398 Alpha carbonic anhydrase domain superfamily [SSF51069] (26-72)